Protein AF-A0A4R7TES6-F1 (afdb_monomer_lite)

Sequence (90 aa):
MSSNLHVRRASEFDEIPQVAYARPASIEQLQEIWGALVHEVATVQAISTAAATARTDESRLAYLKLLEAETAEMAALVEEARPNFLNAAS

Structure (mmCIF, N/CA/C/O backbone):
data_AF-A0A4R7TES6-F1
#
_entry.id   AF-A0A4R7TES6-F1
#
loop_
_atom_site.group_PDB
_atom_site.id
_atom_site.type_symbol
_atom_site.label_atom_id
_atom_site.label_alt_id
_atom_site.label_comp_id
_atom_site.label_asym_id
_atom_site.label_entity_id
_atom_site.label_seq_id
_atom_site.pdbx_PDB_ins_code
_atom_site.Cartn_x
_atom_site.Cartn_y
_atom_site.Cartn_z
_atom_site.occupancy
_atom_site.B_iso_or_equiv
_atom_site.auth_seq_id
_atom_site.auth_comp_id
_atom_site.auth_asym_id
_atom_site.auth_atom_id
_atom_site.pdbx_PDB_model_num
ATOM 1 N N . MET A 1 1 ? 3.597 18.835 -71.996 1.00 45.38 1 MET A N 1
ATOM 2 C CA . MET A 1 1 ? 3.930 18.534 -70.589 1.00 45.38 1 MET A CA 1
ATOM 3 C C . MET A 1 1 ? 2.877 17.578 -70.056 1.00 45.38 1 MET A C 1
ATOM 5 O O . MET A 1 1 ? 1.726 17.973 -69.980 1.00 45.38 1 MET A O 1
ATOM 9 N N . SER A 1 2 ? 3.242 16.328 -69.772 1.00 41.88 2 SER A N 1
ATOM 10 C CA . SER A 1 2 ? 2.386 15.376 -69.052 1.00 41.88 2 SER A CA 1
ATOM 11 C C . SER A 1 2 ? 3.255 14.697 -68.000 1.00 41.88 2 SER A C 1
ATOM 13 O O . SER A 1 2 ? 4.309 14.157 -68.332 1.00 41.88 2 SER A O 1
ATOM 15 N N . SER A 1 3 ? 2.862 14.841 -66.738 1.00 45.03 3 SER A N 1
ATOM 16 C CA . SER A 1 3 ? 3.564 14.300 -65.579 1.00 45.03 3 SER A CA 1
ATOM 17 C C . SER A 1 3 ? 3.043 12.890 -65.316 1.00 45.03 3 SER A C 1
ATOM 19 O O . SER A 1 3 ? 1.874 12.721 -64.974 1.00 45.03 3 SER A O 1
ATOM 21 N N . ASN A 1 4 ? 3.890 11.876 -65.495 1.00 45.38 4 ASN A N 1
ATOM 22 C CA . ASN A 1 4 ? 3.562 10.501 -65.125 1.00 45.38 4 ASN A CA 1
ATOM 23 C C . ASN A 1 4 ? 3.859 10.310 -63.635 1.00 45.38 4 ASN A C 1
ATOM 2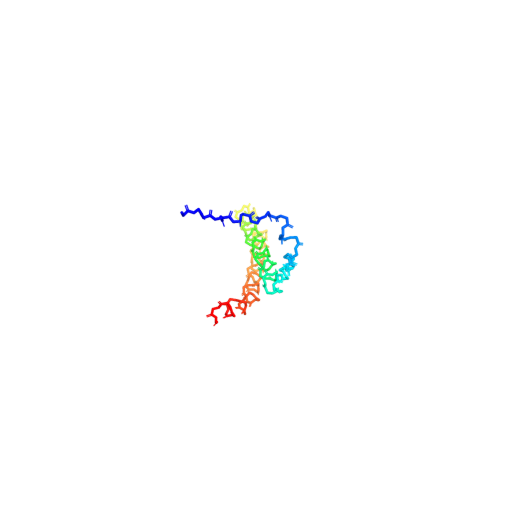5 O O . ASN A 1 4 ? 4.961 9.923 -63.249 1.00 45.38 4 ASN A O 1
ATOM 29 N N . LEU A 1 5 ? 2.870 10.603 -62.791 1.00 51.78 5 LEU A N 1
ATOM 30 C CA . LEU A 1 5 ? 2.897 10.222 -61.383 1.00 51.78 5 LEU A CA 1
ATOM 31 C C . LEU A 1 5 ? 2.638 8.710 -61.292 1.00 51.78 5 LEU A C 1
ATOM 33 O O . LEU A 1 5 ? 1.494 8.257 -61.334 1.00 51.78 5 LEU A O 1
ATOM 37 N N . HIS A 1 6 ? 3.701 7.913 -61.204 1.00 53.50 6 HIS A N 1
ATOM 38 C CA . HIS A 1 6 ? 3.584 6.488 -60.908 1.00 53.50 6 HIS A CA 1
ATOM 39 C C . HIS A 1 6 ? 3.234 6.304 -59.428 1.00 53.50 6 HIS A C 1
ATOM 41 O O . HIS A 1 6 ? 4.104 6.307 -58.560 1.00 53.50 6 HIS A O 1
ATOM 47 N N . VAL A 1 7 ? 1.942 6.149 -59.140 1.00 55.78 7 VAL A N 1
ATOM 48 C CA . VAL A 1 7 ? 1.466 5.672 -57.838 1.00 55.78 7 VAL A CA 1
ATOM 49 C C . VAL A 1 7 ? 1.837 4.192 -57.732 1.00 55.78 7 VAL A C 1
ATOM 51 O O . VAL A 1 7 ? 1.202 3.340 -58.355 1.00 55.78 7 VAL A O 1
ATOM 54 N N . ARG A 1 8 ? 2.898 3.888 -56.979 1.00 54.78 8 ARG A N 1
ATOM 55 C CA . ARG A 1 8 ? 3.242 2.511 -56.601 1.00 54.78 8 ARG A CA 1
ATOM 56 C C . ARG A 1 8 ? 2.122 1.942 -55.727 1.00 54.78 8 ARG A C 1
ATOM 58 O O 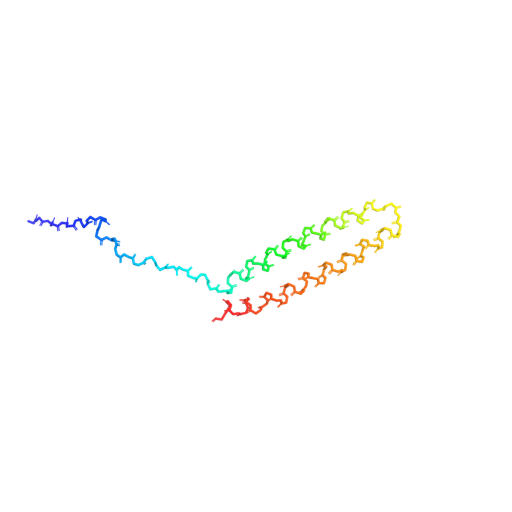. ARG A 1 8 ? 1.642 2.618 -54.817 1.00 54.78 8 ARG A O 1
ATOM 65 N N . ARG A 1 9 ? 1.657 0.726 -56.035 1.00 53.78 9 ARG A N 1
ATOM 66 C CA . ARG A 1 9 ? 0.625 0.042 -55.240 1.00 53.78 9 ARG A CA 1
ATOM 67 C C . ARG A 1 9 ? 1.186 -0.282 -53.857 1.00 53.78 9 ARG A C 1
ATOM 69 O O . ARG A 1 9 ? 2.321 -0.726 -53.741 1.00 53.78 9 ARG A O 1
ATOM 76 N N . ALA A 1 10 ? 0.348 -0.153 -52.830 1.00 54.12 10 ALA A N 1
ATOM 77 C CA . ALA A 1 10 ? 0.679 -0.501 -51.447 1.00 54.12 10 ALA A CA 1
ATOM 78 C C . ALA A 1 10 ? 1.169 -1.957 -51.259 1.00 54.12 10 ALA A C 1
ATOM 80 O O . ALA A 1 10 ? 1.817 -2.252 -50.265 1.00 54.12 10 ALA A O 1
ATOM 81 N N . SER A 1 11 ? 0.917 -2.842 -52.230 1.00 53.69 11 SER A N 1
ATOM 82 C CA . SER A 1 11 ? 1.419 -4.221 -52.267 1.00 53.69 11 SER A CA 1
ATOM 83 C C . SER A 1 11 ? 2.933 -4.347 -52.494 1.00 53.69 11 SER A C 1
ATOM 85 O O . SER A 1 11 ? 3.462 -5.443 -52.404 1.00 53.69 11 SER A O 1
ATOM 87 N N . GLU A 1 12 ? 3.647 -3.263 -52.817 1.00 52.03 12 GLU A N 1
ATOM 88 C CA . GLU A 1 12 ? 5.121 -3.263 -52.897 1.00 52.03 12 GLU A CA 1
ATOM 89 C C . GLU A 1 12 ? 5.800 -3.080 -51.522 1.00 52.03 12 GLU A C 1
ATOM 91 O O . GLU A 1 12 ? 7.024 -3.101 -51.438 1.00 52.03 12 GLU A O 1
ATOM 96 N N . PHE A 1 13 ? 5.027 -2.914 -50.439 1.00 50.88 13 PHE A N 1
ATOM 97 C CA . PHE A 1 13 ? 5.535 -2.797 -49.063 1.00 50.88 13 PHE A CA 1
ATOM 98 C C . PHE A 1 13 ? 5.431 -4.100 -48.247 1.00 50.88 13 PHE A C 1
ATOM 100 O O . PHE A 1 13 ? 5.614 -4.066 -47.031 1.00 50.88 13 PHE A O 1
ATOM 107 N N . ASP A 1 14 ? 5.185 -5.247 -48.891 1.00 49.38 14 ASP A N 1
ATOM 108 C CA . ASP A 1 14 ? 5.076 -6.565 -48.229 1.00 49.38 14 ASP A CA 1
ATOM 109 C C . ASP A 1 14 ? 6.386 -7.051 -47.571 1.00 49.38 14 ASP A C 1
ATOM 111 O O . ASP A 1 14 ? 6.383 -8.031 -46.829 1.00 49.38 14 ASP A O 1
ATOM 115 N N . GLU A 1 15 ? 7.501 -6.347 -47.778 1.00 52.06 15 GLU A N 1
ATOM 116 C CA . GLU A 1 15 ? 8.809 -6.671 -47.196 1.00 52.06 15 GLU A CA 1
ATOM 117 C C . GLU A 1 15 ? 9.332 -5.593 -46.241 1.00 52.06 15 GLU A C 1
ATOM 119 O O . GLU A 1 15 ? 10.541 -5.449 -46.078 1.00 52.06 15 GLU A O 1
ATOM 124 N N . ILE A 1 16 ? 8.467 -4.815 -45.581 1.00 50.31 16 ILE A N 1
ATOM 125 C CA . ILE A 1 16 ? 8.930 -4.111 -44.379 1.00 50.31 16 ILE A CA 1
ATOM 126 C C . ILE A 1 16 ? 9.102 -5.192 -43.308 1.00 50.31 16 ILE A C 1
ATOM 128 O O . ILE A 1 16 ? 8.092 -5.751 -42.869 1.00 50.31 16 ILE A O 1
ATOM 132 N N . PRO A 1 17 ? 10.335 -5.515 -42.866 1.00 46.47 17 PRO A N 1
ATOM 133 C CA . PRO A 1 17 ? 10.503 -6.416 -41.744 1.00 46.47 17 PRO A CA 1
ATOM 134 C C . PRO A 1 17 ? 9.737 -5.784 -40.590 1.00 46.47 17 PRO A C 1
ATOM 136 O O . PRO A 1 17 ? 10.025 -4.649 -40.201 1.00 46.47 17 PRO A O 1
ATOM 139 N N . GLN A 1 18 ? 8.730 -6.488 -40.077 1.00 48.19 18 GLN A N 1
ATOM 140 C CA . GLN A 1 18 ? 8.136 -6.159 -38.792 1.00 48.19 18 GLN A CA 1
ATOM 141 C C . GLN A 1 18 ? 9.285 -6.266 -37.793 1.00 48.19 18 GLN A C 1
ATOM 143 O O . GLN A 1 18 ? 9.640 -7.359 -37.354 1.00 48.19 18 GLN A O 1
ATOM 148 N N . VAL A 1 19 ? 9.945 -5.142 -37.514 1.00 48.00 19 VAL A N 1
ATOM 149 C CA . VAL A 1 19 ? 10.907 -5.062 -36.429 1.00 48.00 19 VAL A CA 1
ATOM 150 C C . VAL A 1 19 ? 10.066 -5.332 -35.201 1.00 48.00 19 VAL A C 1
ATOM 152 O O . VAL A 1 19 ? 9.275 -4.483 -34.789 1.00 48.00 19 VAL A O 1
ATOM 155 N N . ALA A 1 20 ? 10.166 -6.551 -34.671 1.00 46.06 20 ALA A N 1
ATOM 156 C CA . ALA A 1 20 ? 9.666 -6.845 -33.350 1.00 46.06 20 ALA A CA 1
ATOM 157 C C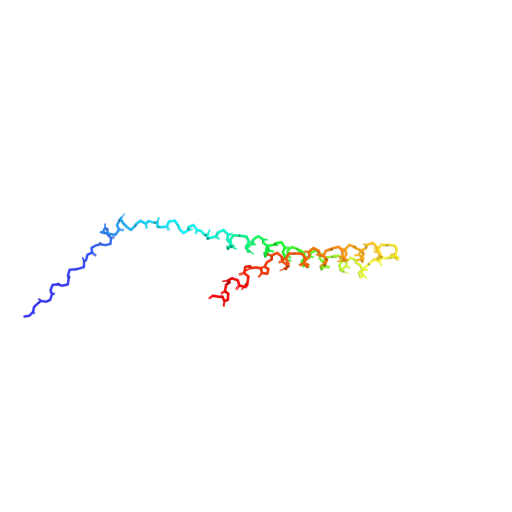 . ALA A 1 20 ? 10.348 -5.821 -32.448 1.00 46.06 20 ALA A C 1
ATOM 159 O O . ALA A 1 20 ? 11.554 -5.900 -32.213 1.00 46.06 20 ALA A O 1
ATOM 160 N N . TYR A 1 21 ? 9.602 -4.796 -32.040 1.00 50.53 21 TYR A N 1
ATOM 161 C CA . TYR A 1 21 ? 10.043 -3.884 -31.006 1.00 50.53 21 TYR A CA 1
ATOM 162 C C . TYR A 1 21 ? 10.137 -4.744 -29.751 1.00 50.53 21 TYR A C 1
ATOM 164 O O . TYR A 1 21 ? 9.166 -4.889 -29.014 1.00 50.53 21 TYR A O 1
ATOM 172 N N . ALA A 1 22 ? 11.290 -5.385 -29.558 1.00 47.56 22 ALA A N 1
ATOM 173 C CA . ALA A 1 22 ? 11.679 -5.927 -28.278 1.00 47.56 22 ALA A CA 1
ATOM 174 C C . ALA A 1 22 ? 11.662 -4.723 -27.349 1.00 47.56 22 ALA A C 1
ATOM 176 O O . ALA A 1 22 ? 12.514 -3.835 -27.440 1.00 47.56 22 ALA A O 1
ATOM 177 N N . ARG A 1 23 ? 10.598 -4.621 -26.555 1.00 54.12 23 ARG A N 1
ATOM 178 C CA . ARG A 1 23 ? 10.497 -3.584 -25.549 1.00 54.12 23 ARG A CA 1
ATOM 179 C C . ARG A 1 23 ? 11.733 -3.776 -24.663 1.00 54.12 23 ARG A C 1
ATOM 181 O O . ARG A 1 23 ? 11.958 -4.891 -24.198 1.00 54.12 23 ARG A O 1
ATOM 188 N N . PRO A 1 24 ? 12.603 -2.763 -24.515 1.00 58.12 24 PRO A N 1
ATOM 189 C CA . PRO A 1 24 ? 13.802 -2.930 -23.712 1.00 58.12 24 PRO A CA 1
ATOM 190 C C . PRO A 1 24 ? 13.377 -3.365 -22.310 1.00 58.12 24 PRO A C 1
ATOM 192 O O . PRO A 1 24 ? 12.412 -2.819 -21.773 1.00 58.12 24 PRO A O 1
ATOM 195 N N . ALA A 1 25 ? 14.078 -4.351 -21.744 1.00 60.44 25 ALA A N 1
ATOM 196 C CA . ALA A 1 25 ? 13.743 -4.970 -20.458 1.00 60.44 25 ALA A CA 1
ATOM 197 C C . 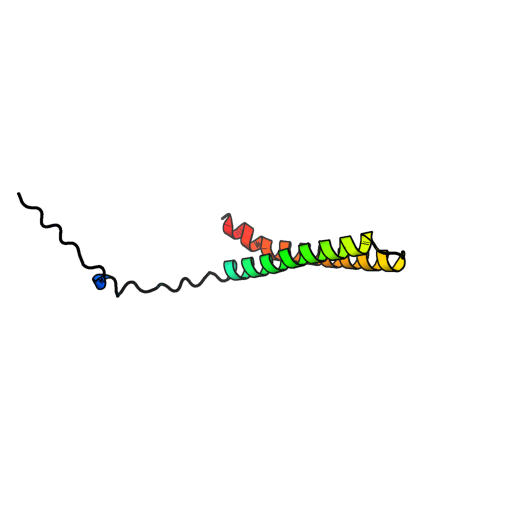ALA A 1 25 ? 13.500 -3.938 -19.334 1.00 60.44 25 ALA A C 1
ATOM 199 O O . ALA A 1 25 ? 12.708 -4.179 -18.431 1.00 60.44 25 ALA A O 1
ATOM 200 N N . SER A 1 26 ? 14.100 -2.746 -19.438 1.00 77.38 26 SER A N 1
ATOM 201 C CA . SER A 1 26 ? 13.879 -1.618 -18.528 1.00 77.38 26 SER A CA 1
ATOM 202 C C . SER A 1 26 ? 12.452 -1.053 -18.543 1.00 77.38 26 SER A C 1
ATOM 204 O O . SER A 1 26 ? 11.971 -0.611 -17.505 1.00 77.38 26 SER A O 1
ATOM 206 N N . ILE A 1 27 ? 11.747 -1.055 -19.680 1.00 80.38 27 ILE A N 1
ATOM 207 C CA . ILE A 1 27 ? 10.363 -0.555 -19.759 1.00 80.38 27 ILE A CA 1
ATOM 208 C C . ILE A 1 27 ? 9.384 -1.577 -19.179 1.00 80.38 27 ILE A C 1
ATOM 210 O O . ILE A 1 27 ? 8.420 -1.181 -18.532 1.00 80.38 27 ILE A O 1
ATOM 214 N N . GLU A 1 28 ? 9.610 -2.873 -19.402 1.00 83.50 28 GLU A N 1
ATOM 215 C CA . GLU A 1 28 ? 8.792 -3.930 -18.787 1.00 83.50 28 GLU A CA 1
ATOM 216 C C . GLU A 1 28 ? 8.964 -3.920 -17.268 1.00 83.50 28 GLU A C 1
ATOM 218 O O . GLU A 1 28 ? 7.975 -3.809 -16.549 1.00 83.50 28 GLU A O 1
ATOM 223 N N . GLN A 1 29 ? 10.209 -3.858 -16.790 1.00 84.69 29 GLN A N 1
ATOM 224 C CA . GLN A 1 29 ? 10.506 -3.740 -15.364 1.00 84.69 29 GLN A CA 1
ATOM 225 C C . GLN A 1 29 ? 9.890 -2.475 -14.739 1.00 84.69 29 GLN A C 1
ATOM 227 O O . GLN A 1 29 ? 9.309 -2.530 -13.660 1.00 84.69 29 GLN A O 1
ATOM 232 N N . LEU A 1 30 ? 9.947 -1.323 -15.420 1.00 86.62 30 LEU A N 1
ATOM 233 C CA . LEU A 1 30 ? 9.284 -0.099 -14.951 1.00 86.62 30 LEU A CA 1
ATOM 234 C C . LEU A 1 30 ? 7.759 -0.243 -14.865 1.00 86.62 30 LEU A C 1
ATOM 236 O O . LEU A 1 30 ? 7.148 0.319 -13.958 1.00 86.62 30 LEU A O 1
ATOM 240 N N . GLN A 1 31 ? 7.135 -0.963 -15.799 1.00 89.75 31 GLN A N 1
ATOM 241 C CA . GLN A 1 31 ? 5.693 -1.218 -15.762 1.00 89.75 31 GLN A CA 1
ATOM 242 C C . GLN A 1 31 ? 5.308 -2.147 -14.612 1.00 89.75 31 GLN A C 1
ATOM 244 O O . GLN A 1 31 ? 4.281 -1.913 -13.977 1.00 89.75 31 GLN A O 1
ATOM 249 N N . GLU A 1 32 ? 6.130 -3.153 -14.322 1.00 91.62 32 GLU A N 1
ATOM 250 C CA . GLU A 1 32 ? 5.945 -4.045 -13.176 1.00 91.62 32 GLU A CA 1
ATOM 251 C C . GLU A 1 32 ? 6.069 -3.284 -11.854 1.00 91.62 32 GLU A C 1
ATOM 253 O O . GLU A 1 32 ? 5.149 -3.334 -11.036 1.00 91.62 32 GLU A O 1
ATOM 258 N N . ILE A 1 33 ? 7.138 -2.495 -11.681 1.00 91.38 33 ILE A N 1
ATOM 259 C CA . ILE A 1 33 ? 7.335 -1.672 -10.478 1.00 91.38 33 ILE A CA 1
ATOM 260 C C . ILE A 1 33 ? 6.196 -0.656 -10.322 1.00 91.38 33 ILE A C 1
ATOM 262 O O . ILE A 1 33 ? 5.692 -0.450 -9.219 1.00 91.38 33 ILE A O 1
ATOM 266 N N . TRP A 1 34 ? 5.737 -0.043 -11.417 1.00 92.62 34 TRP A N 1
ATOM 267 C CA . TRP A 1 34 ? 4.584 0.857 -11.381 1.00 92.62 34 TRP A CA 1
ATOM 268 C C . TRP A 1 34 ? 3.297 0.140 -10.957 1.00 92.62 34 TRP A C 1
ATOM 270 O O . TRP A 1 34 ? 2.542 0.665 -10.139 1.00 92.62 34 TRP A O 1
ATOM 280 N N . GLY A 1 35 ? 3.050 -1.062 -11.485 1.00 95.75 35 GLY A N 1
ATOM 281 C CA . GLY A 1 35 ? 1.912 -1.890 -11.091 1.00 95.75 35 GLY A CA 1
ATOM 282 C C . GLY A 1 35 ? 1.929 -2.224 -9.599 1.00 95.75 35 GLY A C 1
ATOM 283 O O . GLY A 1 35 ? 0.907 -2.065 -8.931 1.00 95.75 35 GLY A O 1
ATOM 284 N N . ALA A 1 36 ? 3.095 -2.605 -9.072 1.00 95.00 36 ALA A N 1
ATOM 285 C CA . ALA A 1 36 ? 3.294 -2.855 -7.647 1.00 95.00 36 ALA A CA 1
ATOM 286 C C . ALA A 1 36 ? 3.058 -1.588 -6.810 1.00 95.00 36 ALA A C 1
ATOM 288 O O . ALA A 1 36 ? 2.282 -1.615 -5.863 1.00 95.00 36 ALA A O 1
ATOM 289 N N . LEU A 1 37 ? 3.611 -0.438 -7.209 1.00 94.50 37 LEU A N 1
ATOM 290 C CA . LEU A 1 37 ? 3.415 0.824 -6.486 1.00 94.50 37 LEU A CA 1
ATOM 291 C C . LEU A 1 37 ? 1.930 1.225 -6.403 1.00 94.50 37 LEU A C 1
ATOM 293 O O . LEU A 1 37 ? 1.459 1.678 -5.361 1.00 94.50 37 LEU A O 1
ATOM 297 N N . VAL A 1 38 ? 1.178 1.060 -7.497 1.00 95.75 38 VAL A N 1
ATOM 298 C CA . VAL A 1 38 ? -0.271 1.325 -7.520 1.00 95.75 38 VAL A CA 1
ATOM 299 C C . VAL A 1 38 ? -1.017 0.379 -6.579 1.00 95.75 38 VAL A C 1
ATOM 301 O O . VAL A 1 38 ? -1.940 0.820 -5.889 1.00 95.75 38 VAL A O 1
ATOM 304 N N . HIS A 1 39 ? -0.623 -0.896 -6.542 1.00 96.62 39 HIS A N 1
ATOM 305 C CA . HIS A 1 39 ? -1.180 -1.865 -5.604 1.00 96.62 39 HIS A CA 1
ATOM 306 C C . HIS A 1 39 ? -0.939 -1.429 -4.156 1.00 96.62 39 HIS A C 1
ATOM 308 O O . HIS A 1 39 ? -1.904 -1.302 -3.405 1.00 96.62 39 HIS A O 1
ATOM 314 N N . GLU A 1 40 ? 0.299 -1.081 -3.805 1.00 95.75 40 GLU A N 1
ATOM 315 C CA . GLU A 1 40 ? 0.643 -0.681 -2.440 1.00 95.75 40 GLU A CA 1
ATOM 316 C C . GLU A 1 40 ? -0.095 0.576 -1.976 1.00 95.75 40 GLU A C 1
ATOM 318 O O . GLU A 1 40 ? -0.608 0.634 -0.857 1.00 95.75 40 GLU A O 1
ATOM 323 N N . VAL A 1 41 ? -0.260 1.572 -2.852 1.00 96.12 41 VAL A N 1
ATOM 324 C CA . VAL A 1 41 ? -1.070 2.761 -2.537 1.00 96.12 41 VAL A CA 1
ATOM 325 C C . VAL A 1 41 ? -2.517 2.378 -2.211 1.00 96.12 41 VAL A C 1
ATOM 327 O O . VAL A 1 41 ? -3.097 2.913 -1.260 1.00 96.12 41 VAL A O 1
ATOM 330 N N . ALA A 1 42 ? -3.111 1.458 -2.975 1.00 96.81 42 ALA A N 1
ATOM 331 C CA . ALA A 1 42 ? -4.469 0.987 -2.717 1.00 96.81 42 ALA A CA 1
ATOM 332 C C . ALA A 1 42 ? -4.556 0.207 -1.391 1.00 96.81 42 ALA A C 1
ATOM 334 O O . ALA A 1 42 ? -5.506 0.401 -0.626 1.00 96.81 42 ALA A O 1
ATOM 335 N N . THR A 1 43 ? -3.550 -0.614 -1.084 1.00 97.25 43 THR A N 1
ATOM 336 C CA . THR A 1 43 ? -3.445 -1.363 0.177 1.00 97.25 43 THR A CA 1
ATOM 337 C C . THR A 1 43 ? -3.337 -0.417 1.376 1.00 97.25 43 THR A C 1
ATOM 339 O O . THR A 1 43 ? -4.140 -0.510 2.309 1.00 97.25 43 THR A O 1
ATOM 342 N N . VAL A 1 44 ? -2.452 0.583 1.319 1.00 97.31 44 VAL A N 1
ATOM 343 C CA . VAL A 1 44 ? -2.318 1.635 2.343 1.00 97.31 44 VAL A CA 1
ATOM 344 C C . VAL A 1 44 ? -3.638 2.376 2.564 1.00 97.31 44 VAL A C 1
ATOM 346 O O . VAL A 1 44 ? -4.034 2.615 3.709 1.00 97.31 44 VAL A O 1
ATOM 349 N N . GLN A 1 45 ? -4.367 2.721 1.499 1.00 96.75 45 GLN A N 1
ATOM 350 C CA . GLN A 1 45 ? -5.679 3.369 1.617 1.00 96.75 45 GLN A CA 1
ATOM 351 C C . GLN A 1 45 ? -6.716 2.472 2.308 1.00 96.75 45 GLN A C 1
ATOM 353 O O . GLN A 1 45 ? -7.462 2.939 3.181 1.00 96.75 45 GLN A O 1
ATOM 358 N N . ALA A 1 46 ? -6.757 1.185 1.956 1.00 97.38 46 ALA A N 1
ATOM 359 C CA . ALA A 1 46 ? -7.664 0.220 2.565 1.00 97.38 46 ALA A CA 1
ATOM 360 C C . ALA A 1 46 ? -7.371 0.040 4.062 1.00 97.38 46 ALA A C 1
ATOM 362 O O . ALA A 1 46 ? -8.284 0.149 4.887 1.00 97.38 46 ALA A O 1
ATOM 363 N N . ILE A 1 47 ? -6.099 -0.148 4.431 1.00 97.06 47 ILE A N 1
ATOM 364 C CA . ILE A 1 47 ? -5.689 -0.303 5.832 1.00 97.06 47 ILE A CA 1
ATOM 365 C C . ILE A 1 47 ? -5.947 0.987 6.615 1.00 97.06 47 ILE A C 1
ATOM 367 O O . ILE A 1 47 ? -6.471 0.928 7.725 1.00 97.06 47 ILE A O 1
ATOM 371 N N . SER A 1 48 ? -5.670 2.160 6.038 1.00 96.38 48 SER A N 1
ATOM 372 C CA . SER A 1 48 ? -5.961 3.454 6.675 1.00 96.38 48 SER A CA 1
ATOM 373 C C . SER A 1 48 ? -7.449 3.607 6.999 1.00 96.38 48 SER A C 1
ATOM 375 O O . SER A 1 48 ? -7.818 4.039 8.093 1.00 96.38 48 SER A O 1
ATOM 377 N N . THR A 1 49 ? -8.319 3.188 6.078 1.00 97.31 49 THR A N 1
ATOM 378 C CA . THR A 1 49 ? -9.776 3.201 6.279 1.00 97.31 49 THR A CA 1
ATOM 379 C C . THR A 1 49 ? -10.205 2.219 7.376 1.00 97.31 49 THR A C 1
ATOM 381 O O . THR A 1 49 ? -11.042 2.547 8.225 1.00 97.31 49 THR A O 1
ATOM 384 N N . ALA A 1 50 ? -9.607 1.025 7.411 1.00 96.19 50 ALA A N 1
ATOM 385 C CA . ALA A 1 50 ? -9.847 0.039 8.463 1.00 96.19 50 ALA A CA 1
ATOM 386 C C . ALA A 1 50 ? -9.369 0.538 9.841 1.00 96.19 50 ALA A C 1
ATOM 388 O O . ALA A 1 50 ? -10.088 0.403 10.832 1.00 96.19 50 ALA A O 1
ATOM 389 N N . ALA A 1 51 ? -8.206 1.190 9.905 1.00 96.25 51 ALA A N 1
ATOM 390 C CA . ALA A 1 51 ? -7.659 1.782 11.124 1.00 96.25 51 ALA A CA 1
ATOM 391 C C . ALA A 1 51 ? -8.568 2.888 11.682 1.00 96.25 51 ALA A C 1
ATOM 393 O O . ALA A 1 51 ? -8.835 2.924 12.886 1.00 96.25 51 ALA A O 1
ATOM 394 N N . ALA A 1 52 ? -9.092 3.753 10.806 1.00 96.06 52 ALA A N 1
ATOM 395 C CA . ALA A 1 52 ? -9.995 4.843 11.175 1.00 96.06 52 ALA A CA 1
ATOM 396 C C . ALA A 1 52 ? -11.331 4.348 11.755 1.00 96.06 52 ALA A C 1
ATOM 398 O O . ALA A 1 52 ? -11.937 5.019 12.588 1.00 96.06 52 ALA A O 1
ATOM 399 N N . THR A 1 53 ? -11.784 3.165 11.337 1.00 96.38 53 THR A N 1
ATOM 400 C CA . THR A 1 53 ? -13.057 2.565 11.771 1.00 96.38 53 THR A CA 1
ATOM 401 C C . THR A 1 53 ? -12.885 1.481 12.841 1.00 96.38 53 THR A C 1
ATOM 403 O O . THR A 1 53 ? -13.871 0.911 13.322 1.00 96.38 53 THR A O 1
ATOM 406 N N . ALA A 1 54 ? -11.645 1.206 13.258 1.00 97.06 54 ALA A N 1
ATOM 407 C CA . ALA A 1 54 ? -11.329 0.197 14.256 1.00 97.06 54 ALA A CA 1
ATOM 408 C C . ALA A 1 54 ? -11.953 0.537 15.618 1.00 97.06 54 ALA A C 1
ATOM 410 O O . ALA A 1 54 ? -11.736 1.613 16.185 1.00 97.06 54 ALA A O 1
ATOM 411 N N . ARG A 1 55 ? -12.708 -0.426 16.161 1.00 97.06 55 ARG A N 1
ATOM 412 C CA . ARG A 1 55 ? -13.450 -0.287 17.426 1.00 97.06 55 ARG A CA 1
ATOM 413 C C . ARG A 1 55 ? -12.622 -0.577 18.676 1.00 97.06 55 ARG A C 1
ATOM 415 O O . ARG A 1 55 ? -13.090 -0.282 19.769 1.00 97.06 55 ARG A O 1
ATOM 422 N N . THR A 1 56 ? -11.433 -1.158 18.527 1.00 97.88 56 THR A N 1
ATOM 423 C CA . THR A 1 56 ? -10.527 -1.446 19.647 1.00 97.88 56 THR A CA 1
ATOM 424 C C . THR A 1 56 ? -9.143 -0.885 19.374 1.00 97.88 56 THR A C 1
ATOM 426 O O . THR A 1 56 ? -8.726 -0.764 18.216 1.00 97.88 56 THR A O 1
ATOM 429 N N . ASP A 1 57 ? -8.433 -0.561 20.448 1.00 97.00 57 ASP A N 1
ATOM 430 C CA . ASP A 1 57 ? -7.081 -0.019 20.369 1.00 97.00 57 ASP A CA 1
ATOM 431 C C . ASP A 1 57 ? -6.095 -1.074 19.862 1.00 97.00 57 ASP A C 1
ATOM 433 O O . ASP A 1 57 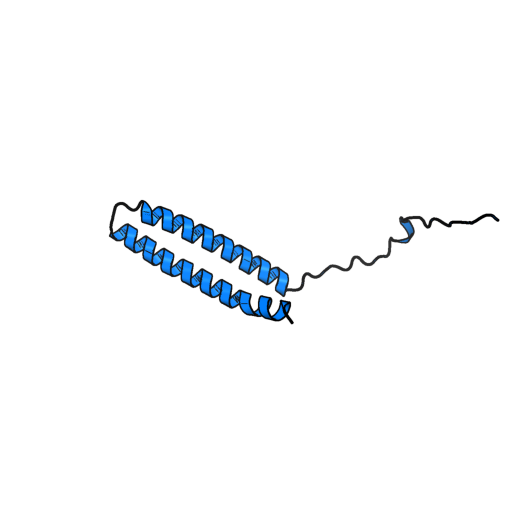? -5.220 -0.751 19.063 1.00 97.00 57 ASP A O 1
ATOM 437 N N . GLU A 1 58 ? -6.292 -2.348 20.212 1.00 97.88 58 GLU A N 1
ATOM 438 C CA . GLU A 1 58 ? -5.488 -3.459 19.697 1.00 97.88 58 GLU A CA 1
ATOM 439 C C . GLU A 1 58 ? -5.633 -3.599 18.179 1.00 97.88 58 GLU A C 1
ATOM 441 O O . GLU A 1 58 ? -4.637 -3.747 17.472 1.00 97.88 58 GLU A O 1
ATOM 446 N N . SER A 1 59 ? -6.865 -3.504 17.662 1.00 96.81 59 SER A N 1
ATOM 447 C CA . SER A 1 59 ? -7.120 -3.580 16.218 1.00 96.81 59 SER A CA 1
ATOM 448 C C . SER A 1 59 ? -6.514 -2.379 15.503 1.00 96.81 59 SER A C 1
ATOM 450 O O . SER A 1 59 ? -5.874 -2.529 14.466 1.00 96.81 59 SER A O 1
ATOM 452 N N . ARG A 1 60 ? -6.670 -1.178 16.074 1.00 97.44 60 ARG A N 1
ATOM 453 C CA . ARG A 1 60 ? -6.079 0.042 15.519 1.00 97.44 60 ARG A CA 1
ATOM 454 C C . ARG A 1 60 ? -4.556 -0.051 15.473 1.00 97.44 60 ARG A C 1
ATOM 456 O O . ARG A 1 60 ? -3.969 0.270 14.447 1.00 97.44 60 ARG A O 1
ATOM 463 N N . LEU A 1 61 ? -3.927 -0.537 16.544 1.00 97.81 61 LEU A N 1
ATOM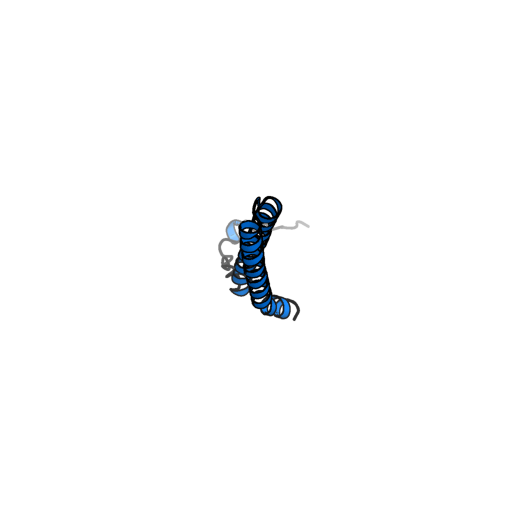 464 C CA . LEU A 1 61 ? -2.482 -0.748 16.604 1.00 97.81 61 LEU A CA 1
ATOM 465 C C . LEU A 1 61 ? -2.012 -1.779 15.570 1.00 97.81 61 LEU A C 1
ATOM 467 O O . LEU A 1 61 ? -0.982 -1.571 14.936 1.00 97.81 61 LEU A O 1
ATOM 471 N N . ALA A 1 62 ? -2.757 -2.870 15.379 1.00 98.12 62 ALA A N 1
ATOM 472 C CA . ALA A 1 62 ? -2.443 -3.859 14.351 1.00 98.12 62 ALA A CA 1
ATOM 473 C C . ALA A 1 62 ? -2.472 -3.241 12.943 1.00 98.12 62 ALA A C 1
ATOM 475 O O . ALA A 1 62 ? -1.529 -3.433 12.180 1.00 98.12 62 ALA A O 1
ATOM 476 N N . TYR A 1 63 ? -3.491 -2.437 12.622 1.00 97.56 63 TYR A N 1
ATOM 477 C CA . TYR A 1 63 ? -3.560 -1.744 11.332 1.00 97.56 63 TYR A CA 1
ATOM 478 C C . TYR A 1 63 ? -2.458 -0.696 11.150 1.00 97.56 63 TYR A C 1
ATOM 480 O O . TYR A 1 63 ? -1.927 -0.571 10.053 1.00 97.56 63 TYR A O 1
ATOM 488 N N . LEU A 1 64 ? -2.070 0.026 12.204 1.00 96.44 64 LEU A N 1
ATOM 489 C CA . LEU A 1 64 ? -0.950 0.970 12.130 1.00 96.44 64 LEU A CA 1
ATOM 490 C C . LEU A 1 64 ? 0.378 0.263 11.827 1.00 96.44 64 LEU A C 1
ATOM 492 O O . LEU A 1 64 ? 1.139 0.743 10.997 1.00 96.44 64 LEU A O 1
ATOM 496 N N . LYS A 1 65 ? 0.626 -0.907 12.424 1.00 97.69 65 LYS A N 1
ATOM 497 C CA . LYS A 1 65 ? 1.813 -1.716 12.102 1.00 97.69 65 LYS A CA 1
ATOM 498 C C . LYS A 1 65 ? 1.796 -2.243 10.669 1.00 97.69 65 LYS A C 1
ATOM 500 O O . LYS A 1 65 ? 2.841 -2.305 10.035 1.00 97.69 65 LYS A O 1
ATOM 505 N N . LEU A 1 66 ? 0.621 -2.623 10.166 1.00 97.12 66 LEU A N 1
ATOM 506 C CA . LEU A 1 66 ? 0.475 -3.004 8.762 1.00 97.12 66 LEU A CA 1
ATOM 507 C C . LEU A 1 66 ? 0.768 -1.811 7.843 1.00 97.12 66 LEU A C 1
ATOM 509 O O . LEU A 1 66 ? 1.522 -1.964 6.896 1.00 97.12 66 LEU A O 1
ATOM 513 N N . LEU A 1 67 ? 0.282 -0.606 8.166 1.00 96.44 67 LEU A N 1
ATOM 514 C CA . LEU A 1 67 ? 0.627 0.609 7.413 1.00 96.44 67 LEU A CA 1
ATOM 515 C C . LEU A 1 67 ? 2.133 0.880 7.393 1.00 96.44 67 LEU A C 1
ATOM 517 O O . LEU A 1 67 ? 2.676 1.213 6.344 1.00 96.44 67 LEU A O 1
ATOM 521 N N . GLU A 1 68 ? 2.815 0.737 8.530 1.00 96.00 68 GLU A N 1
ATOM 522 C CA . GLU A 1 68 ? 4.274 0.876 8.592 1.00 96.00 68 GLU A CA 1
ATOM 523 C C . GLU A 1 68 ? 4.978 -0.116 7.654 1.00 96.00 68 GLU A C 1
ATOM 525 O O . GLU A 1 68 ? 5.913 0.275 6.958 1.00 96.00 68 GLU A O 1
ATOM 530 N N . ALA A 1 69 ? 4.501 -1.362 7.578 1.00 96.50 69 ALA A N 1
ATOM 531 C CA . ALA A 1 69 ? 5.039 -2.359 6.658 1.00 96.50 69 ALA A CA 1
ATOM 532 C C . ALA A 1 69 ? 4.815 -1.967 5.187 1.00 96.50 69 ALA A C 1
ATOM 534 O O . ALA A 1 69 ? 5.793 -1.834 4.455 1.00 96.50 69 ALA A O 1
ATOM 535 N N . GLU A 1 70 ? 3.577 -1.668 4.778 1.00 95.00 70 GLU A N 1
ATOM 536 C CA . GLU A 1 70 ? 3.289 -1.321 3.375 1.00 95.00 70 GLU A CA 1
ATOM 537 C C . GLU A 1 70 ? 4.029 -0.050 2.932 1.00 95.00 70 GLU A C 1
ATOM 539 O O . GLU A 1 70 ? 4.538 0.053 1.818 1.00 95.00 70 GLU A O 1
ATOM 544 N N . THR A 1 71 ? 4.161 0.941 3.821 1.00 92.69 71 THR A N 1
ATOM 545 C CA . THR A 1 71 ? 4.935 2.154 3.501 1.00 92.69 71 THR A CA 1
ATOM 546 C C . THR A 1 71 ? 6.429 1.874 3.322 1.00 92.69 71 THR A C 1
ATOM 548 O O . THR A 1 71 ? 7.078 2.550 2.518 1.00 92.69 71 THR A O 1
ATOM 551 N N . ALA A 1 72 ? 6.982 0.874 4.015 1.00 95.38 72 ALA A N 1
ATOM 552 C CA . ALA A 1 72 ? 8.353 0.425 3.798 1.00 95.38 72 ALA A CA 1
ATOM 553 C C . ALA A 1 72 ? 8.506 -0.309 2.454 1.00 95.38 72 ALA A C 1
ATOM 555 O O . ALA A 1 72 ? 9.499 -0.088 1.757 1.00 95.38 72 ALA A O 1
ATOM 556 N N . GLU A 1 73 ? 7.519 -1.114 2.053 1.00 93.81 73 GLU A N 1
ATOM 557 C CA . GLU A 1 73 ? 7.498 -1.774 0.740 1.00 93.81 73 GLU A CA 1
ATOM 558 C C . GLU A 1 73 ? 7.408 -0.754 -0.403 1.00 93.81 73 GLU A C 1
ATOM 560 O O . GLU A 1 73 ? 8.205 -0.799 -1.343 1.00 93.81 73 GLU A O 1
ATOM 565 N N . MET A 1 74 ? 6.545 0.260 -0.275 1.00 93.94 74 MET A N 1
ATOM 566 C CA . MET A 1 74 ? 6.492 1.384 -1.218 1.00 93.94 74 MET A CA 1
ATOM 567 C C . MET A 1 74 ? 7.844 2.088 -1.363 1.00 93.94 74 MET A C 1
ATOM 569 O O . MET A 1 74 ? 8.257 2.411 -2.478 1.00 93.94 74 MET A O 1
ATOM 573 N N . ALA A 1 75 ? 8.537 2.341 -0.249 1.00 94.00 75 ALA A N 1
ATOM 574 C CA . ALA A 1 75 ? 9.858 2.956 -0.285 1.00 94.00 75 ALA A CA 1
ATOM 575 C C . ALA A 1 75 ? 10.854 2.071 -1.049 1.00 94.00 75 ALA A C 1
ATOM 577 O O . ALA A 1 75 ? 11.563 2.575 -1.916 1.00 94.00 75 ALA A O 1
ATOM 578 N N . ALA A 1 76 ? 10.863 0.759 -0.797 1.00 94.19 76 ALA A N 1
ATOM 579 C CA . ALA A 1 76 ? 11.725 -0.184 -1.506 1.00 94.19 76 ALA A CA 1
ATOM 580 C C . ALA A 1 76 ? 11.460 -0.203 -3.024 1.00 94.19 76 ALA A C 1
ATOM 582 O O . ALA A 1 76 ? 12.409 -0.153 -3.806 1.00 94.19 76 ALA A O 1
ATOM 583 N N . LEU A 1 77 ? 10.193 -0.179 -3.448 1.00 91.94 77 LEU A N 1
ATOM 584 C CA . LEU A 1 77 ? 9.820 -0.104 -4.867 1.00 91.94 77 LEU A CA 1
ATOM 585 C C . LEU A 1 77 ? 10.311 1.193 -5.531 1.00 91.94 77 LEU A C 1
ATOM 587 O O . LEU A 1 77 ? 10.783 1.181 -6.669 1.00 91.94 77 LEU A O 1
ATOM 591 N N . VAL A 1 78 ? 10.246 2.326 -4.823 1.00 90.62 78 VAL A N 1
ATOM 592 C CA . VAL A 1 78 ? 10.784 3.607 -5.318 1.00 90.62 78 VAL A CA 1
ATOM 593 C C . VAL A 1 78 ? 12.308 3.555 -5.456 1.00 90.62 78 VAL A C 1
ATOM 595 O O . VAL A 1 78 ? 12.854 4.044 -6.450 1.00 90.62 78 VAL A O 1
ATOM 598 N N . GLU A 1 79 ? 13.002 2.945 -4.495 1.00 92.00 79 GLU A N 1
ATOM 599 C CA . GLU A 1 79 ? 14.450 2.723 -4.572 1.00 92.00 79 GLU A CA 1
ATOM 600 C C . GLU A 1 79 ? 14.828 1.843 -5.766 1.00 92.00 79 GLU A C 1
ATOM 602 O O . GLU A 1 79 ? 15.788 2.150 -6.475 1.00 92.00 79 GLU A O 1
ATOM 607 N N . GLU A 1 80 ? 14.050 0.794 -6.030 1.00 88.94 80 GLU A N 1
ATOM 608 C CA . GLU A 1 80 ? 14.247 -0.107 -7.165 1.00 88.94 80 GLU A CA 1
ATOM 609 C C . GLU A 1 80 ? 13.995 0.585 -8.513 1.00 88.94 80 GLU A C 1
ATOM 611 O O . GLU A 1 80 ? 14.716 0.351 -9.485 1.00 88.94 80 GLU A O 1
ATOM 616 N N . ALA A 1 81 ? 13.024 1.500 -8.583 1.00 86.19 81 ALA A N 1
ATOM 617 C CA . ALA A 1 81 ? 12.747 2.274 -9.792 1.00 86.19 81 ALA A CA 1
ATOM 618 C C . ALA A 1 81 ? 13.818 3.340 -10.091 1.00 86.19 81 ALA A C 1
ATOM 620 O O . ALA A 1 81 ? 14.011 3.726 -11.249 1.00 86.19 81 ALA A O 1
ATOM 621 N N . ARG A 1 82 ? 14.526 3.833 -9.067 1.00 85.06 82 ARG A N 1
ATOM 622 C CA . ARG A 1 82 ? 15.464 4.964 -9.164 1.00 85.06 82 ARG A CA 1
ATOM 623 C C . ARG A 1 82 ? 16.502 4.851 -10.294 1.00 85.06 82 ARG A C 1
ATOM 625 O O . ARG A 1 82 ? 16.668 5.842 -11.011 1.00 85.06 82 ARG A O 1
ATOM 632 N N . PRO A 1 83 ? 17.202 3.718 -10.505 1.00 83.06 83 PRO A N 1
ATOM 633 C CA . PRO A 1 83 ? 18.208 3.609 -11.562 1.00 83.06 83 PRO A CA 1
ATOM 634 C C . PRO A 1 83 ? 17.614 3.837 -12.956 1.00 83.06 83 PRO A C 1
ATOM 636 O O . PRO A 1 83 ? 18.249 4.455 -13.807 1.00 83.06 83 PRO A O 1
ATOM 639 N N . ASN A 1 84 ? 16.371 3.405 -13.176 1.00 78.44 84 ASN A N 1
ATOM 640 C CA . ASN A 1 84 ? 15.685 3.580 -14.451 1.00 78.44 84 ASN A CA 1
ATOM 641 C C . ASN A 1 84 ? 15.367 5.057 -14.741 1.00 78.44 84 ASN A C 1
ATOM 643 O O . ASN A 1 84 ? 15.488 5.492 -15.885 1.00 78.44 84 ASN A O 1
ATOM 647 N N . PHE A 1 85 ? 15.036 5.855 -13.719 1.00 69.62 85 PHE A N 1
ATOM 648 C CA . PHE A 1 85 ? 14.810 7.296 -13.882 1.00 69.62 85 PHE A CA 1
ATOM 649 C C . PHE A 1 85 ? 16.098 8.076 -14.163 1.00 69.62 85 PHE A C 1
ATOM 651 O O . PHE A 1 85 ? 16.093 8.990 -14.984 1.00 69.62 85 PHE A O 1
ATOM 658 N N . LEU A 1 86 ? 17.208 7.709 -13.516 1.00 71.38 86 LEU A N 1
ATOM 659 C CA . LEU A 1 86 ? 18.506 8.355 -13.741 1.00 71.38 86 LEU A CA 1
ATOM 660 C C . LEU A 1 86 ? 19.055 8.058 -15.146 1.00 71.38 86 LEU A C 1
ATOM 662 O O . LEU A 1 86 ? 19.586 8.951 -15.804 1.00 71.38 86 LEU A O 1
ATOM 666 N N . ASN A 1 87 ? 18.855 6.832 -15.635 1.00 63.31 87 ASN A N 1
ATOM 667 C CA . ASN A 1 87 ? 19.271 6.427 -16.978 1.00 63.31 87 ASN A CA 1
ATOM 668 C C . ASN A 1 87 ? 18.420 7.059 -18.091 1.00 63.31 87 ASN A C 1
ATOM 670 O O . ASN A 1 87 ? 18.916 7.240 -19.194 1.00 63.31 87 ASN A O 1
ATOM 674 N N . ALA A 1 88 ? 17.157 7.406 -17.823 1.00 59.12 88 ALA A N 1
ATOM 675 C CA . ALA A 1 88 ? 16.287 8.077 -18.793 1.00 59.12 88 ALA A CA 1
ATOM 676 C C . ALA A 1 88 ? 16.575 9.586 -18.948 1.00 59.12 88 ALA A C 1
ATOM 678 O O . ALA A 1 88 ? 16.115 10.198 -19.910 1.00 59.12 88 ALA A O 1
ATOM 679 N N . ALA A 1 89 ? 17.297 10.191 -17.998 1.00 56.44 89 ALA A N 1
ATOM 680 C CA . ALA A 1 89 ? 17.654 11.613 -17.997 1.00 56.44 89 ALA A CA 1
ATOM 681 C C . ALA A 1 89 ? 19.061 11.904 -18.564 1.00 56.44 89 ALA A C 1
ATOM 683 O O . ALA A 1 89 ? 19.466 13.068 -18.601 1.00 56.44 89 ALA A O 1
ATOM 684 N N . SER A 1 90 ? 19.794 10.857 -18.960 1.00 48.94 90 SER A N 1
ATOM 685 C CA . SER A 1 90 ? 21.155 10.904 -19.521 1.00 48.94 90 SER A CA 1
ATOM 686 C C . SER A 1 90 ? 21.126 10.737 -21.037 1.00 48.94 90 SER A C 1
ATOM 688 O O . SER A 1 90 ? 21.952 11.393 -21.709 1.00 48.94 90 SER A O 1
#

Foldseek 3Di:
DDDPPPPDDPVVVPPPPPPPPPPPVLVVLLVVLVVLLVVLVVVLVVLVVQLVVDPDPVSNVVSVVVNVVSVVVNVVSVVVNVVSVVVVVD

Secondary structure (DSSP, 8-state):
---------GGGGTT---------HHHHHHHHHHHHHHHHHHHHHHHHHHHHH-SSHHHHHHHHHHHHHHHHHHHHHHHHHHHHHHHHT-

Organism: NCBI:txid2512212

Radius of gyration: 26.16 Å; chains: 1; bounding box: 35×25×91 Å

pLDDT: mean 79.52, std 20.17, range [41.88, 98.12]